Protein AF-A0A352ITZ5-F1 (afdb_monomer)

Sequence (74 aa):
SYGTMPVMIKTPCCPTAVCPPPSEAKGNWEVEQDGTSVKALFKSAGGDVLGFAVTGSYAMEKQALSKEVPPIHG

Organism: NCBI:txid1033846

Foldseek 3Di:
DDFQDWDWDPPVVKTKIWGDAAPPADFDWDWDDDPQWIWIFTAHPVRQGQIIITMDPCNVCNVVSSVRHDGRDD

Structure (mmCIF, N/CA/C/O backbone):
data_AF-A0A352ITZ5-F1
#
_entry.id   AF-A0A352ITZ5-F1
#
loop_
_atom_site.group_PDB
_atom_site.id
_atom_site.type_symbol
_atom_site.label_atom_id
_atom_site.label_alt_id
_atom_site.label_comp_id
_atom_site.label_asym_id
_atom_site.label_entity_id
_atom_site.label_seq_id
_atom_site.pdbx_PDB_ins_code
_atom_site.Cartn_x
_atom_site.Cartn_y
_atom_site.Cartn_z
_atom_site.occupancy
_atom_site.B_iso_or_equiv
_atom_site.auth_seq_id
_atom_site.auth_comp_id
_atom_site.auth_asym_id
_atom_site.auth_atom_id
_atom_site.pdbx_PDB_model_num
ATOM 1 N N . SER A 1 1 ? 18.590 10.685 -7.823 1.00 45.69 1 SER A N 1
ATOM 2 C CA . SER A 1 1 ? 17.643 9.597 -7.536 1.00 45.69 1 SER A CA 1
ATOM 3 C C . SER A 1 1 ? 16.615 10.128 -6.550 1.00 45.69 1 SER A C 1
ATOM 5 O O . SER A 1 1 ? 16.994 10.546 -5.460 1.00 45.69 1 SER A O 1
ATOM 7 N N . TYR A 1 2 ? 15.364 10.281 -6.988 1.00 43.28 2 TYR A N 1
ATOM 8 C CA . TYR A 1 2 ? 14.270 10.790 -6.156 1.00 43.28 2 TYR A CA 1
ATOM 9 C C . TYR A 1 2 ? 13.614 9.593 -5.460 1.00 43.28 2 TYR A C 1
ATOM 11 O O . TYR A 1 2 ? 13.187 8.653 -6.125 1.00 43.28 2 TYR A O 1
ATOM 19 N N . GLY A 1 3 ? 13.583 9.606 -4.127 1.00 63.28 3 GLY A N 1
ATOM 20 C CA . GLY A 1 3 ? 12.963 8.541 -3.337 1.00 63.28 3 GLY A CA 1
ATOM 21 C C . GLY A 1 3 ? 11.441 8.488 -3.496 1.00 63.28 3 GLY A C 1
ATOM 22 O O . GLY A 1 3 ? 10.824 9.378 -4.081 1.00 63.28 3 GLY A O 1
ATOM 23 N N . THR A 1 4 ? 10.830 7.441 -2.947 1.00 45.16 4 THR A N 1
ATOM 24 C CA . THR A 1 4 ? 9.377 7.232 -2.929 1.00 45.16 4 THR A CA 1
ATOM 25 C C . THR A 1 4 ? 8.662 8.446 -2.323 1.00 45.16 4 THR A C 1
ATOM 27 O O . THR A 1 4 ? 8.945 8.842 -1.192 1.00 45.16 4 THR A O 1
ATOM 30 N N . MET A 1 5 ? 7.733 9.047 -3.074 1.00 65.50 5 MET A N 1
ATOM 31 C CA . MET A 1 5 ? 6.968 10.231 -2.658 1.00 65.50 5 MET A CA 1
ATOM 32 C C . MET A 1 5 ? 5.478 9.887 -2.515 1.00 65.50 5 MET A C 1
ATOM 34 O O . MET A 1 5 ? 4.704 10.102 -3.447 1.00 65.50 5 MET A O 1
ATOM 38 N N . PRO A 1 6 ? 5.053 9.329 -1.367 1.00 50.38 6 PRO A N 1
ATOM 39 C CA . PRO A 1 6 ? 3.652 8.996 -1.136 1.00 50.38 6 PRO A CA 1
ATOM 40 C C . PRO A 1 6 ? 2.795 10.260 -0.968 1.00 50.38 6 PRO A C 1
ATOM 42 O O . PRO A 1 6 ? 3.143 11.173 -0.213 1.00 50.38 6 PRO A O 1
ATOM 45 N N . VAL A 1 7 ? 1.639 10.289 -1.638 1.00 68.56 7 VAL A N 1
ATOM 46 C CA . VAL A 1 7 ? 0.650 11.369 -1.510 1.00 68.56 7 VAL A CA 1
ATOM 47 C C . VAL A 1 7 ? -0.210 11.106 -0.277 1.00 68.56 7 VAL A C 1
ATOM 49 O O . VAL A 1 7 ? -0.819 10.046 -0.135 1.00 68.56 7 VAL A O 1
ATOM 52 N N . MET A 1 8 ? -0.259 12.082 0.629 1.00 50.75 8 MET A N 1
ATOM 53 C CA . MET A 1 8 ? -1.074 12.026 1.841 1.00 50.75 8 MET A CA 1
ATOM 54 C C . MET A 1 8 ? -2.295 12.932 1.688 1.00 50.75 8 MET A C 1
ATOM 56 O O . MET A 1 8 ? -2.153 14.149 1.571 1.00 50.75 8 MET A O 1
ATOM 60 N N . ILE A 1 9 ? -3.493 12.350 1.753 1.00 60.78 9 ILE A N 1
ATOM 61 C CA . ILE A 1 9 ? -4.751 13.104 1.783 1.00 60.78 9 ILE A CA 1
ATOM 62 C C . ILE A 1 9 ? -5.122 13.316 3.253 1.00 60.78 9 ILE A C 1
ATOM 64 O O . ILE A 1 9 ? -5.398 12.364 3.984 1.00 60.78 9 ILE A O 1
ATOM 68 N N . LYS A 1 10 ? -5.082 14.570 3.720 1.00 45.12 10 LYS A N 1
ATOM 69 C CA . LYS A 1 10 ? -5.408 14.934 5.108 1.00 45.12 10 LYS A CA 1
ATOM 70 C C . LYS A 1 10 ? -6.921 15.067 5.287 1.00 45.12 10 LYS A C 1
A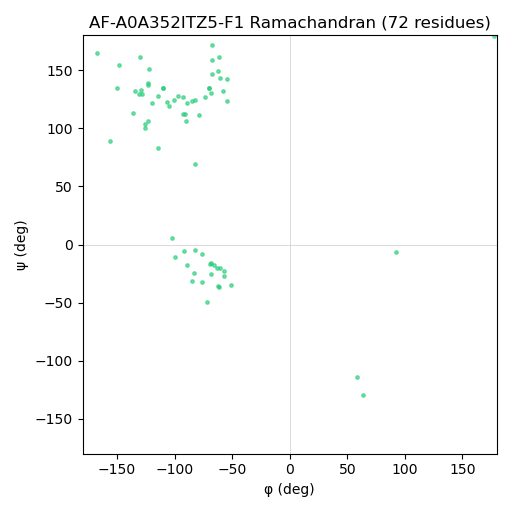TOM 72 O O . LYS A 1 10 ? -7.439 16.161 5.479 1.00 45.12 10 LYS A O 1
ATOM 77 N N . THR A 1 11 ? -7.631 13.952 5.213 1.00 49.38 11 THR A N 1
ATOM 78 C CA . THR A 1 11 ? -9.031 13.848 5.637 1.00 49.38 11 THR A CA 1
ATOM 79 C C . THR A 1 11 ? -9.065 13.437 7.115 1.00 49.38 11 THR A C 1
ATOM 81 O O . THR A 1 11 ? -8.771 12.278 7.407 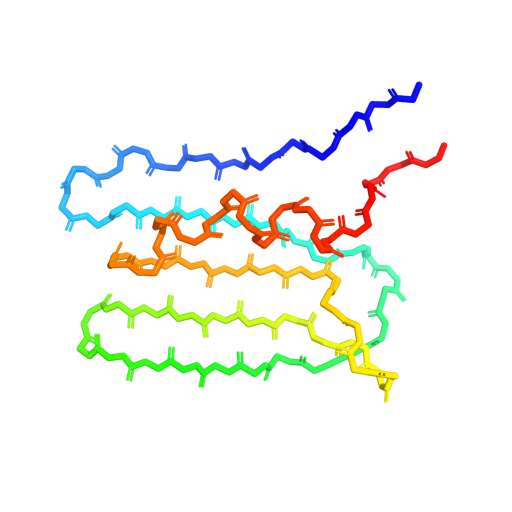1.00 49.38 11 THR A O 1
ATOM 84 N N . PRO A 1 12 ? -9.401 14.336 8.070 1.00 55.09 12 PRO A N 1
ATOM 85 C CA . PRO A 1 12 ? -9.321 14.047 9.511 1.00 55.09 12 PRO A CA 1
ATOM 86 C C . PRO A 1 12 ? -10.213 12.884 9.974 1.00 55.09 12 PRO A C 1
ATOM 88 O O . PRO A 1 12 ? -9.933 12.287 11.007 1.00 55.09 12 PRO A O 1
ATOM 91 N N . CYS A 1 13 ? -11.240 12.518 9.200 1.00 57.66 13 CYS A N 1
ATOM 92 C CA . CYS A 1 13 ? -12.125 11.391 9.507 1.00 57.66 13 CYS A CA 1
ATOM 93 C C . CYS A 1 13 ? -11.653 10.041 8.929 1.00 57.66 13 CYS A C 1
ATOM 95 O O . CYS A 1 13 ? -12.142 9.005 9.362 1.00 57.66 13 CYS A O 1
ATOM 97 N N . CYS A 1 14 ? -10.744 10.030 7.944 1.00 55.56 14 CYS A N 1
ATOM 98 C CA . CYS A 1 14 ? -10.243 8.801 7.320 1.00 55.56 14 CYS A CA 1
ATOM 99 C C . CYS A 1 14 ? -8.854 9.051 6.705 1.00 55.56 14 CYS A C 1
ATOM 101 O O . CYS A 1 14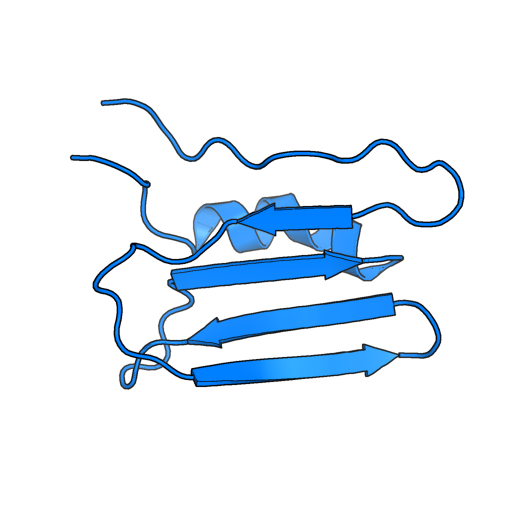 ? -8.750 9.473 5.544 1.00 55.56 14 CYS A O 1
ATOM 103 N N . PRO A 1 15 ? -7.774 8.853 7.482 1.00 72.06 15 PRO A N 1
ATOM 104 C CA . PRO A 1 15 ? -6.411 8.978 6.981 1.00 72.06 15 PRO A CA 1
ATOM 105 C C . PRO A 1 15 ? -6.202 8.006 5.820 1.00 72.06 15 PRO A C 1
ATOM 107 O O . PRO A 1 15 ? -6.576 6.844 5.930 1.00 72.06 15 PRO A O 1
ATOM 110 N N . THR A 1 16 ? -5.631 8.474 4.710 1.00 79.56 16 THR A N 1
ATOM 111 C CA . THR A 1 16 ? -5.400 7.652 3.514 1.00 79.56 16 THR A CA 1
ATOM 112 C C . THR A 1 16 ? -3.986 7.875 2.988 1.00 79.56 16 THR A C 1
ATOM 114 O O . THR A 1 16 ? -3.543 9.019 2.850 1.00 79.56 16 THR A O 1
ATOM 117 N N . ALA A 1 17 ? -3.275 6.786 2.700 1.00 83.06 17 ALA A N 1
ATOM 118 C CA . ALA A 1 17 ? -1.952 6.803 2.090 1.00 83.06 17 ALA A CA 1
ATOM 119 C C . ALA A 1 17 ? -1.929 5.872 0.878 1.00 83.06 17 ALA A C 1
ATOM 121 O O . ALA A 1 17 ? -2.322 4.711 0.972 1.00 83.06 17 ALA A O 1
ATOM 122 N N . VAL A 1 18 ? -1.454 6.390 -0.253 1.00 84.56 18 VAL A N 1
ATO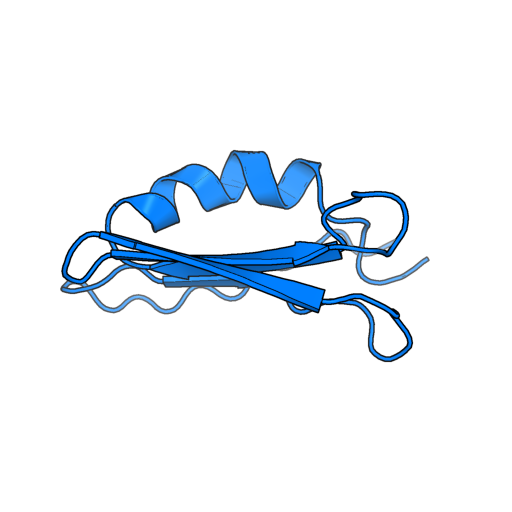M 123 C CA . VAL A 1 18 ? -1.384 5.644 -1.512 1.00 84.56 18 VAL A CA 1
ATOM 124 C C . VAL A 1 18 ? 0.019 5.761 -2.094 1.00 84.56 18 VAL A C 1
ATOM 126 O O . VAL A 1 18 ? 0.581 6.856 -2.175 1.00 84.56 18 VAL A O 1
ATOM 129 N N . CYS A 1 19 ? 0.563 4.625 -2.514 1.00 84.12 19 CYS A N 1
ATOM 130 C CA . CYS A 1 19 ? 1.751 4.510 -3.339 1.00 84.12 19 CYS A CA 1
ATOM 131 C C . CYS A 1 19 ? 1.383 3.668 -4.569 1.00 84.12 19 CYS A C 1
ATOM 133 O O . CYS A 1 19 ? 1.217 2.453 -4.439 1.00 84.12 19 CYS A O 1
ATOM 135 N N . PRO A 1 20 ? 1.182 4.282 -5.745 1.00 83.12 20 PRO A N 1
ATOM 136 C CA . PRO A 1 20 ? 0.815 3.538 -6.941 1.00 83.12 20 PRO A CA 1
ATOM 137 C C . PRO A 1 20 ? 1.973 2.632 -7.395 1.00 83.12 20 PRO A C 1
ATOM 139 O O . PRO A 1 20 ? 3.134 3.018 -7.232 1.00 83.12 20 PRO A O 1
ATOM 142 N N . PRO A 1 21 ? 1.680 1.454 -7.974 1.00 82.94 21 PRO A N 1
ATOM 143 C CA . PRO A 1 21 ? 2.709 0.626 -8.585 1.00 82.94 21 PRO A CA 1
ATOM 144 C C . PRO A 1 21 ? 3.303 1.287 -9.841 1.00 82.94 21 PRO A C 1
ATOM 146 O O . PRO A 1 21 ? 2.650 2.147 -10.444 1.00 82.94 21 PRO A O 1
ATOM 149 N N . PRO A 1 22 ? 4.520 0.894 -10.268 1.00 80.94 22 PRO A N 1
ATOM 150 C CA . PRO A 1 22 ? 5.103 1.357 -11.527 1.00 80.94 22 PRO A CA 1
ATOM 151 C C . PRO A 1 22 ? 4.164 1.092 -12.712 1.00 80.94 22 PRO A C 1
ATOM 153 O O . PRO A 1 22 ? 3.526 0.044 -12.766 1.00 80.94 22 PRO A O 1
ATOM 156 N N . 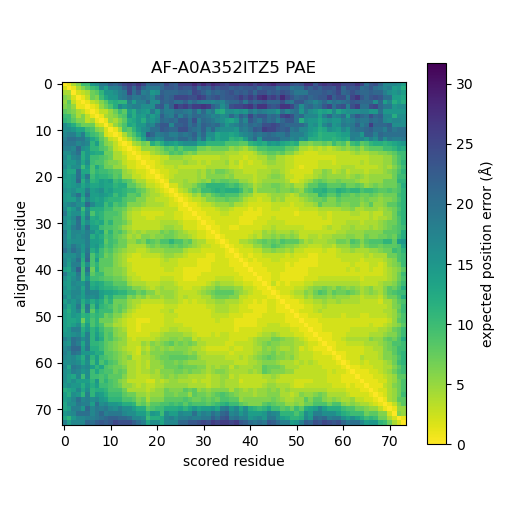SER A 1 23 ? 4.104 2.005 -13.686 1.00 73.56 23 SER A N 1
ATOM 157 C CA . SER A 1 23 ? 3.126 1.949 -14.789 1.00 73.56 23 SER A CA 1
ATOM 158 C C . SER A 1 23 ? 3.159 0.657 -15.618 1.00 73.56 23 SER A C 1
ATOM 160 O O . SER A 1 23 ? 2.139 0.272 -16.180 1.00 73.56 23 SER A O 1
ATOM 162 N N . GLU A 1 24 ? 4.308 -0.019 -15.691 1.00 79.50 24 GLU A N 1
ATOM 163 C CA . GLU A 1 24 ? 4.484 -1.283 -16.427 1.00 79.50 24 GLU A CA 1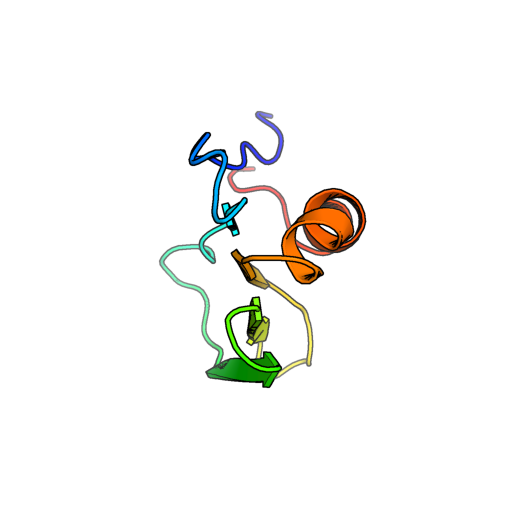
ATOM 164 C C . GLU A 1 24 ? 4.501 -2.526 -15.516 1.00 79.50 24 GLU A C 1
ATOM 166 O O . GLU A 1 24 ? 4.759 -3.642 -15.973 1.00 79.50 24 GLU A O 1
ATOM 171 N N . ALA A 1 25 ? 4.239 -2.358 -14.217 1.00 80.06 25 ALA A N 1
ATOM 172 C CA . ALA A 1 25 ? 4.266 -3.453 -13.260 1.00 80.06 25 ALA A CA 1
ATOM 173 C C . ALA A 1 25 ? 3.115 -4.441 -13.502 1.00 80.06 25 ALA A C 1
ATOM 175 O O . ALA A 1 25 ? 1.945 -4.066 -13.580 1.00 80.06 25 ALA A O 1
ATOM 176 N N . LYS A 1 26 ? 3.449 -5.735 -13.572 1.00 85.31 26 LYS A N 1
ATOM 177 C CA . LYS A 1 26 ? 2.474 -6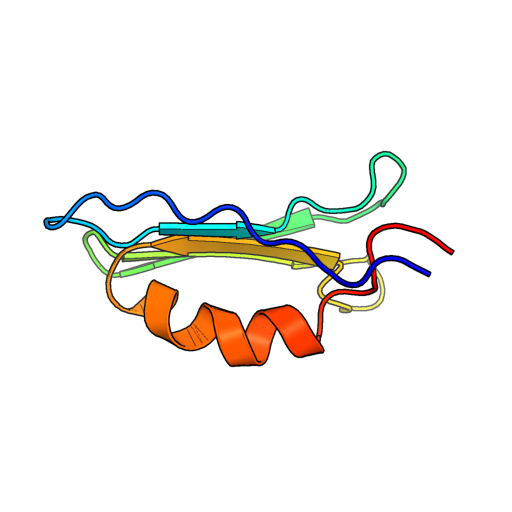.830 -13.644 1.00 85.31 26 LYS A CA 1
ATOM 178 C C . LYS A 1 26 ? 2.254 -7.415 -12.260 1.00 85.31 26 LYS A C 1
ATOM 180 O O . LYS A 1 26 ? 3.208 -7.811 -11.594 1.00 85.31 26 LYS A O 1
ATOM 185 N N . GLY A 1 27 ? 0.998 -7.502 -11.858 1.00 88.12 27 GLY A N 1
ATOM 186 C CA . GLY A 1 27 ? 0.625 -7.953 -10.531 1.00 88.12 27 GLY A CA 1
ATOM 187 C C . GLY A 1 27 ? -0.878 -7.904 -10.322 1.00 88.12 27 GLY A C 1
ATOM 188 O O . GLY A 1 27 ? -1.620 -7.485 -11.211 1.00 88.12 27 GLY A O 1
ATOM 189 N N . ASN A 1 28 ? -1.303 -8.321 -9.136 1.00 91.12 28 ASN A N 1
ATOM 190 C CA . ASN A 1 28 ? -2.697 -8.310 -8.719 1.00 91.12 28 ASN A CA 1
ATOM 191 C C . ASN A 1 28 ? -2.867 -7.481 -7.447 1.00 91.12 28 ASN A C 1
ATOM 193 O O . ASN A 1 28 ? -1.962 -7.384 -6.618 1.00 91.12 28 ASN A O 1
ATOM 197 N N . TRP A 1 29 ? -4.055 -6.899 -7.296 1.00 91.88 29 TRP A N 1
ATOM 198 C CA . TRP A 1 29 ? -4.459 -6.243 -6.060 1.00 91.88 29 TRP A CA 1
ATOM 199 C C . TRP A 1 29 ? -5.031 -7.268 -5.087 1.00 91.88 29 TRP A C 1
ATOM 201 O O . TRP A 1 29 ? -6.008 -7.948 -5.395 1.00 91.88 29 TRP A O 1
ATOM 211 N N . GLU A 1 30 ? -4.444 -7.332 -3.900 1.00 92.94 30 GLU A N 1
ATOM 212 C CA . GLU A 1 30 ? -5.015 -8.007 -2.743 1.00 92.94 30 GLU A CA 1
ATOM 213 C C . GLU A 1 30 ? -5.628 -6.955 -1.829 1.00 92.94 30 GLU A C 1
ATOM 215 O O . GLU A 1 30 ? -4.953 -6.002 -1.440 1.00 92.94 30 GLU A O 1
ATOM 220 N N . VAL A 1 31 ? -6.914 -7.106 -1.519 1.00 92.50 31 VAL A N 1
ATOM 221 C CA . VAL A 1 31 ? -7.667 -6.131 -0.729 1.00 92.50 31 VAL A CA 1
ATOM 222 C C . VAL A 1 31 ? -8.183 -6.799 0.535 1.00 92.50 31 VAL A C 1
ATOM 224 O O . VAL A 1 31 ? -8.932 -7.771 0.476 1.00 92.50 31 VAL A O 1
ATOM 227 N N . GLU A 1 32 ? -7.797 -6.240 1.671 1.00 92.00 32 GLU A N 1
ATOM 228 C CA . GLU A 1 32 ? -8.316 -6.554 2.993 1.00 92.00 32 GLU A CA 1
ATOM 229 C C . GLU A 1 32 ? -9.134 -5.357 3.484 1.00 92.00 32 GLU A C 1
ATOM 231 O O . GLU A 1 32 ? -8.718 -4.203 3.350 1.00 92.00 32 GLU A O 1
ATOM 236 N N . GLN A 1 33 ? -10.318 -5.619 4.029 1.00 89.25 33 GLN A N 1
ATOM 237 C CA . GLN A 1 33 ? -11.195 -4.582 4.554 1.00 89.25 33 GLN A CA 1
ATOM 238 C C . GLN A 1 33 ? -11.668 -4.961 5.953 1.00 89.25 33 GLN A C 1
ATOM 240 O O . GLN A 1 33 ? -12.229 -6.036 6.155 1.00 89.25 33 GLN A O 1
ATOM 245 N N . ASP A 1 34 ? -11.507 -4.022 6.879 1.00 87.81 34 ASP A N 1
ATOM 246 C CA . ASP A 1 34 ? -12.050 -4.078 8.229 1.00 87.81 34 ASP A CA 1
ATOM 247 C C . ASP A 1 34 ? -12.866 -2.805 8.493 1.00 87.81 34 ASP A C 1
ATOM 249 O O . ASP A 1 34 ? -12.336 -1.709 8.706 1.00 87.81 34 ASP A O 1
ATOM 253 N N . GLY A 1 35 ? -14.191 -2.931 8.384 1.00 87.12 35 GLY A N 1
ATOM 254 C CA . GLY A 1 35 ? -15.121 -1.809 8.496 1.00 87.12 35 GLY A CA 1
ATOM 255 C C . GLY A 1 35 ? -14.841 -0.714 7.459 1.00 87.12 35 GLY A C 1
ATOM 256 O O . GLY A 1 35 ? -15.020 -0.917 6.256 1.00 87.12 35 GLY A O 1
ATOM 257 N N . THR A 1 36 ? -14.430 0.466 7.934 1.00 82.06 36 THR A N 1
ATOM 258 C CA . THR A 1 36 ? -14.057 1.626 7.098 1.00 82.06 36 THR A CA 1
ATOM 259 C C . THR A 1 36 ? -12.565 1.683 6.761 1.00 82.06 36 THR A C 1
ATOM 261 O O . THR A 1 36 ? -12.137 2.569 6.018 1.00 82.06 36 THR A O 1
ATOM 264 N N . SER A 1 37 ? -11.769 0.777 7.326 1.00 86.12 37 SER A N 1
ATOM 265 C CA . SER A 1 37 ? -10.339 0.663 7.072 1.00 86.12 37 SER A CA 1
ATOM 266 C C . SER A 1 37 ? -10.111 -0.339 5.947 1.00 86.12 37 SER A C 1
ATOM 268 O O . SER A 1 37 ? -10.591 -1.468 5.993 1.00 86.12 37 SER A O 1
ATOM 270 N N . VAL A 1 38 ? -9.369 0.071 4.925 1.00 89.69 38 VAL A N 1
ATOM 271 C CA . VAL A 1 38 ? -9.040 -0.755 3.762 1.00 89.69 38 VAL A CA 1
ATOM 272 C C . VAL A 1 38 ? -7.528 -0.827 3.623 1.00 89.69 38 VAL A C 1
ATOM 274 O O . VAL A 1 38 ? -6.839 0.183 3.757 1.00 89.69 38 VAL A O 1
ATOM 277 N N . LYS A 1 39 ? -7.013 -2.016 3.328 1.00 92.31 39 LYS A N 1
ATOM 278 C CA . LYS A 1 39 ? -5.629 -2.271 2.947 1.00 92.31 39 LYS A CA 1
ATOM 279 C C . LYS A 1 39 ? -5.622 -2.959 1.594 1.00 92.31 39 LYS A C 1
ATOM 281 O O . LYS A 1 39 ? -5.951 -4.131 1.484 1.00 92.31 39 LYS A O 1
ATOM 286 N N . ALA A 1 40 ? -5.237 -2.224 0.562 1.00 92.38 40 ALA A N 1
ATOM 287 C CA . ALA A 1 40 ? -5.017 -2.762 -0.768 1.00 92.38 40 ALA A CA 1
ATOM 288 C C . ALA A 1 40 ? -3.512 -2.812 -1.047 1.00 92.38 40 ALA A C 1
ATOM 290 O O . ALA A 1 40 ? -2.842 -1.781 -0.991 1.00 92.38 40 ALA A O 1
ATOM 291 N N . LEU A 1 41 ? -2.980 -3.992 -1.352 1.00 92.75 41 LEU A N 1
ATOM 292 C CA . LEU A 1 41 ? -1.585 -4.205 -1.726 1.00 92.75 41 LEU A CA 1
ATOM 293 C C . LEU A 1 41 ? -1.523 -4.681 -3.171 1.00 92.75 41 LEU A C 1
ATOM 295 O O . LEU A 1 41 ? -2.190 -5.643 -3.542 1.00 92.75 41 LEU A O 1
ATOM 299 N N . PHE A 1 42 ? -0.712 -4.021 -3.986 1.00 91.75 42 PHE A N 1
ATOM 300 C CA . PHE A 1 42 ? -0.426 -4.483 -5.334 1.00 91.75 42 PHE A CA 1
ATOM 301 C C . PHE A 1 42 ? 0.806 -5.377 -5.294 1.00 91.75 42 PHE A C 1
ATOM 303 O O . PHE A 1 42 ? 1.907 -4.895 -5.017 1.00 91.75 42 PHE A O 1
ATOM 310 N N . LYS A 1 43 ? 0.621 -6.670 -5.563 1.00 90.81 43 LYS A N 1
ATOM 311 C CA . LYS A 1 43 ? 1.687 -7.669 -5.510 1.00 90.81 43 LYS A CA 1
ATOM 312 C C . LYS A 1 43 ? 2.067 -8.172 -6.892 1.00 90.81 43 LYS A C 1
ATOM 314 O O . LYS A 1 43 ? 1.202 -8.510 -7.699 1.00 90.81 43 LYS A O 1
ATOM 319 N N . SER A 1 44 ? 3.369 -8.259 -7.140 1.00 89.00 44 SER A N 1
ATOM 320 C CA . SER A 1 44 ? 3.947 -8.971 -8.280 1.00 89.00 44 SER A CA 1
ATOM 321 C C . SER A 1 44 ? 3.600 -10.462 -8.229 1.00 89.00 44 SER A C 1
ATOM 323 O O . SER A 1 44 ? 3.316 -11.008 -7.164 1.00 89.00 44 SER A O 1
ATOM 325 N N . ALA A 1 45 ? 3.726 -11.162 -9.359 1.00 86.00 45 ALA A N 1
ATOM 326 C CA . ALA A 1 45 ? 3.641 -12.625 -9.400 1.00 86.00 45 ALA A CA 1
ATOM 327 C C . ALA A 1 45 ? 4.671 -13.321 -8.481 1.00 86.00 45 ALA A C 1
ATOM 329 O O . ALA A 1 45 ? 4.456 -14.460 -8.078 1.00 86.00 45 ALA A O 1
ATOM 330 N N . GLY A 1 46 ? 5.770 -12.636 -8.141 1.00 82.94 46 GLY A N 1
ATOM 331 C CA . GLY A 1 46 ? 6.780 -13.105 -7.184 1.00 82.94 46 GLY A CA 1
ATOM 332 C C . GLY A 1 46 ? 6.436 -12.871 -5.707 1.00 82.94 46 GLY A C 1
ATOM 333 O O . GLY A 1 46 ? 7.186 -13.312 -4.845 1.00 82.94 46 GLY A O 1
ATOM 334 N N . GLY A 1 47 ? 5.321 -12.196 -5.403 1.00 84.06 47 GLY A N 1
ATOM 335 C CA . GLY A 1 47 ? 4.903 -11.859 -4.037 1.00 84.06 47 GLY A CA 1
ATOM 336 C C . GLY A 1 47 ? 5.370 -10.489 -3.533 1.00 84.06 47 GLY A C 1
ATOM 337 O O . GLY A 1 47 ? 4.924 -10.062 -2.470 1.00 84.06 47 GLY A O 1
ATOM 338 N N . ASP A 1 48 ? 6.203 -9.777 -4.296 1.00 85.62 48 ASP A N 1
ATOM 339 C CA . ASP A 1 48 ? 6.709 -8.450 -3.924 1.00 85.62 48 ASP A CA 1
ATOM 340 C C . ASP A 1 48 ? 5.613 -7.384 -3.966 1.00 85.62 48 ASP A C 1
ATOM 342 O O . ASP A 1 48 ? 4.869 -7.289 -4.946 1.00 85.62 48 ASP A O 1
ATOM 346 N N . VAL A 1 49 ? 5.549 -6.533 -2.941 1.00 88.62 49 VAL A N 1
ATOM 347 C CA . VAL A 1 49 ? 4.633 -5.388 -2.902 1.00 88.62 49 VAL A CA 1
ATOM 348 C C . VAL A 1 49 ? 5.210 -4.260 -3.753 1.00 88.62 49 VAL A C 1
ATOM 350 O O . VAL A 1 49 ? 6.214 -3.649 -3.403 1.00 88.62 49 VAL A O 1
ATOM 353 N N . LEU A 1 50 ? 4.559 -3.957 -4.875 1.00 87.56 50 LEU A N 1
ATOM 354 C CA . LEU A 1 50 ? 4.981 -2.877 -5.773 1.00 87.56 50 LEU A CA 1
ATOM 355 C C . LEU A 1 50 ? 4.168 -1.595 -5.578 1.00 87.56 50 LEU A C 1
ATOM 357 O O . LEU A 1 50 ? 4.542 -0.556 -6.105 1.00 87.56 50 LEU A O 1
ATOM 361 N N . GLY A 1 51 ? 3.071 -1.648 -4.824 1.00 89.44 51 GLY A N 1
ATOM 362 C CA . GLY A 1 51 ? 2.249 -0.489 -4.494 1.00 89.44 51 GLY A CA 1
ATOM 363 C C . 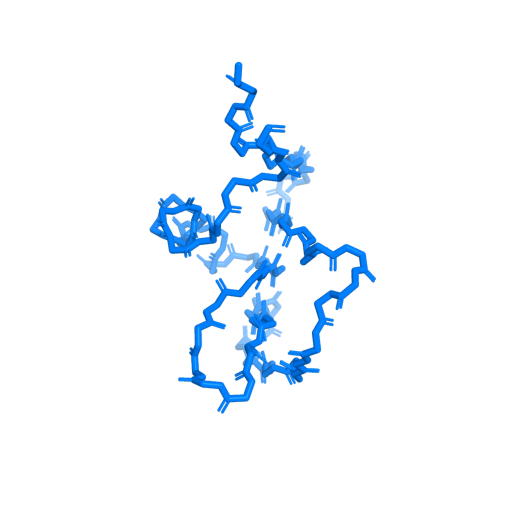GLY A 1 51 ? 1.255 -0.799 -3.380 1.00 89.44 51 GLY A C 1
ATOM 364 O O . GLY A 1 51 ? 1.005 -1.960 -3.060 1.00 89.44 51 GLY A O 1
ATOM 365 N N . PHE A 1 52 ? 0.675 0.236 -2.781 1.00 91.06 52 PHE A N 1
ATOM 366 C CA . PHE A 1 52 ? -0.348 0.092 -1.750 1.00 91.06 52 PHE A CA 1
ATOM 367 C C . PHE A 1 52 ? -1.353 1.245 -1.770 1.00 91.06 52 PHE A C 1
ATOM 369 O O . PHE A 1 52 ? -1.032 2.366 -2.160 1.00 91.06 52 PHE A O 1
ATOM 376 N N . ALA A 1 53 ? -2.559 0.989 -1.279 1.00 91.00 53 ALA A N 1
ATOM 377 C CA . ALA A 1 53 ? -3.537 1.997 -0.900 1.00 91.00 53 ALA A CA 1
ATOM 378 C C . ALA A 1 53 ? -4.147 1.590 0.444 1.00 91.00 53 ALA A C 1
ATOM 380 O O . ALA A 1 53 ? -4.813 0.563 0.546 1.00 91.00 53 ALA A O 1
ATOM 381 N N . VAL A 1 54 ? -3.882 2.375 1.486 1.00 89.56 54 VAL A N 1
ATOM 382 C CA . VAL A 1 54 ? -4.321 2.086 2.855 1.00 89.56 54 VAL A CA 1
ATOM 383 C C . VAL A 1 54 ? -5.146 3.233 3.420 1.00 89.56 54 VAL A C 1
ATOM 385 O O . VAL A 1 54 ? -4.801 4.402 3.231 1.00 89.56 54 VAL A O 1
ATOM 388 N N . THR A 1 55 ? -6.220 2.903 4.130 1.00 87.38 55 THR A N 1
ATOM 389 C CA . THR A 1 55 ? -7.140 3.859 4.754 1.00 87.38 55 THR A CA 1
ATOM 390 C C . THR A 1 55 ? -7.401 3.516 6.222 1.00 87.38 55 THR A C 1
ATOM 392 O O . THR A 1 55 ? -7.167 2.391 6.670 1.00 87.38 55 THR A O 1
ATOM 395 N N . GLY A 1 56 ? -7.899 4.487 6.990 1.00 86.88 56 GLY A N 1
ATOM 396 C CA . GLY A 1 56 ? -8.328 4.265 8.372 1.00 86.88 56 GLY A CA 1
ATOM 397 C C . GLY A 1 56 ? -7.170 3.851 9.284 1.00 86.88 56 GLY A C 1
ATOM 398 O O . GLY A 1 56 ? -6.123 4.500 9.296 1.00 86.88 56 GLY A O 1
ATOM 399 N N . SER A 1 57 ? -7.348 2.768 10.046 1.00 84.88 57 SER A N 1
ATOM 400 C CA . SER A 1 57 ? -6.309 2.213 10.931 1.00 84.88 57 SER A CA 1
ATOM 401 C C . SER A 1 57 ? -5.072 1.740 10.158 1.00 84.88 57 SER A C 1
ATOM 403 O O . SER A 1 57 ? -3.945 1.959 10.605 1.00 84.88 57 SER A O 1
ATOM 405 N N . TYR A 1 58 ? -5.259 1.191 8.954 1.00 85.56 58 TYR A N 1
ATOM 406 C CA . TYR A 1 58 ? -4.168 0.702 8.108 1.00 85.56 58 TYR A CA 1
ATOM 407 C C . TYR A 1 58 ? -3.273 1.822 7.563 1.00 85.56 58 TYR A C 1
ATOM 409 O O . TYR A 1 58 ? -2.139 1.570 7.158 1.00 85.56 58 TYR A O 1
ATOM 417 N N . AL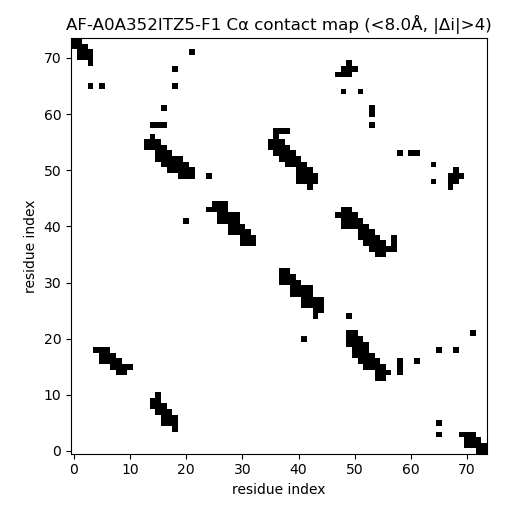A A 1 59 ? -3.714 3.084 7.606 1.00 81.75 59 ALA A N 1
ATOM 418 C CA . ALA A 1 59 ? -2.880 4.218 7.209 1.00 81.75 59 ALA A CA 1
ATOM 419 C C . ALA A 1 59 ? -1.632 4.401 8.094 1.00 81.75 59 ALA A C 1
ATOM 421 O O . ALA A 1 59 ? -0.657 5.020 7.656 1.00 81.75 59 ALA A O 1
ATOM 422 N N . MET A 1 60 ? -1.620 3.840 9.310 1.00 82.19 60 MET A N 1
ATOM 423 C CA . MET A 1 60 ? -0.426 3.818 10.164 1.00 82.19 60 MET A CA 1
ATOM 424 C C . MET A 1 60 ? 0.681 2.913 9.601 1.00 82.19 60 MET A C 1
ATOM 426 O O . MET A 1 60 ? 1.862 3.185 9.811 1.00 82.19 60 MET A O 1
ATOM 430 N N . GLU A 1 61 ? 0.330 1.902 8.801 1.00 82.94 61 GLU A N 1
ATOM 431 C CA . GLU A 1 61 ? 1.286 0.969 8.188 1.00 82.94 61 GLU A CA 1
ATOM 432 C C . GLU A 1 61 ? 2.043 1.575 7.002 1.00 82.94 61 GLU A C 1
ATOM 434 O O . GLU A 1 61 ? 3.022 0.996 6.529 1.00 82.94 61 GLU A O 1
ATOM 439 N N . LYS A 1 62 ? 1.661 2.781 6.552 1.00 80.31 62 LYS A N 1
ATOM 440 C CA . LYS A 1 62 ? 2.266 3.443 5.387 1.00 80.31 62 LYS A CA 1
ATOM 441 C C . LYS A 1 62 ? 3.793 3.494 5.450 1.00 80.31 62 LYS A C 1
ATOM 443 O O . LYS A 1 62 ? 4.440 3.420 4.414 1.00 80.31 62 LYS A O 1
ATOM 448 N N . GLN A 1 63 ? 4.383 3.648 6.640 1.00 78.75 63 GLN A N 1
ATOM 449 C CA . GLN A 1 63 ? 5.836 3.767 6.795 1.00 78.75 63 GLN A CA 1
ATOM 450 C C . GLN A 1 63 ? 6.556 2.423 6.650 1.00 78.75 63 GLN A C 1
ATOM 452 O O . GLN A 1 63 ? 7.681 2.406 6.159 1.00 78.75 63 GLN A O 1
ATOM 457 N N . ALA A 1 64 ? 5.923 1.320 7.056 1.00 83.56 64 ALA A N 1
ATOM 458 C CA . ALA A 1 64 ? 6.438 -0.023 6.814 1.00 83.56 64 ALA A CA 1
ATOM 459 C C . ALA A 1 64 ? 6.300 -0.371 5.325 1.00 83.56 64 ALA A C 1
ATOM 461 O O . ALA A 1 64 ? 7.297 -0.662 4.675 1.00 83.56 64 ALA A O 1
ATOM 462 N N . LEU A 1 65 ? 5.108 -0.167 4.754 1.00 83.88 65 LEU A N 1
ATOM 463 C CA . LEU A 1 65 ? 4.823 -0.443 3.342 1.00 83.88 65 LEU A CA 1
ATOM 464 C C . LEU A 1 65 ? 5.684 0.393 2.382 1.00 83.88 65 LEU A C 1
ATOM 466 O O . LEU A 1 65 ? 6.151 -0.109 1.367 1.00 83.88 65 LEU A O 1
ATOM 470 N N . SER A 1 66 ? 5.981 1.653 2.719 1.00 81.06 66 SER A N 1
ATOM 471 C CA . SER A 1 66 ? 6.866 2.498 1.895 1.00 81.06 66 SER A CA 1
ATOM 472 C C . SER A 1 66 ? 8.316 2.004 1.839 1.00 81.06 66 SER A C 1
ATOM 474 O O . SER A 1 66 ? 9.053 2.454 0.969 1.00 81.06 66 SER A O 1
ATOM 476 N N . LYS A 1 67 ? 8.748 1.132 2.764 1.00 79.56 67 LYS A N 1
ATOM 477 C CA . LYS A 1 67 ? 10.073 0.492 2.708 1.00 79.56 67 LYS A CA 1
ATOM 478 C C . LYS A 1 67 ? 10.089 -0.741 1.807 1.00 79.56 67 LYS A C 1
ATOM 480 O O . LYS A 1 67 ? 11.157 -1.110 1.336 1.00 79.56 67 LYS A O 1
ATOM 485 N N . GLU A 1 68 ? 8.937 -1.377 1.615 1.00 79.69 68 GLU A N 1
ATOM 486 C CA . GLU A 1 68 ? 8.793 -2.570 0.777 1.00 79.69 68 GLU A CA 1
ATOM 487 C C . GLU A 1 68 ? 8.589 -2.207 -0.694 1.00 79.69 68 GLU A C 1
ATOM 489 O O . GLU A 1 68 ? 9.047 -2.928 -1.575 1.00 79.69 68 GLU A O 1
ATOM 494 N N . VAL A 1 69 ? 7.952 -1.062 -0.963 1.00 77.12 69 VAL A N 1
ATOM 495 C CA . VAL A 1 69 ? 7.726 -0.599 -2.332 1.00 77.12 69 VAL A CA 1
ATOM 496 C C . VAL A 1 69 ? 9.028 -0.081 -2.959 1.00 77.12 69 VAL A C 1
ATOM 498 O O . VAL A 1 69 ? 9.666 0.813 -2.388 1.00 77.12 69 VAL A O 1
ATOM 501 N N . PRO A 1 70 ? 9.418 -0.581 -4.149 1.00 71.31 70 PRO A N 1
ATOM 502 C CA . PRO A 1 70 ? 10.594 -0.093 -4.853 1.00 71.31 70 PRO A CA 1
ATOM 503 C C . PRO A 1 70 ? 10.461 1.398 -5.227 1.00 71.31 70 PRO A C 1
ATOM 505 O O . PRO A 1 70 ? 9.354 1.887 -5.471 1.00 71.31 70 PRO A O 1
ATOM 508 N N . PRO A 1 71 ? 11.579 2.145 -5.293 1.00 66.19 71 PRO A N 1
ATOM 509 C CA . PRO A 1 71 ? 11.554 3.558 -5.644 1.00 66.19 71 PRO A CA 1
ATOM 510 C C . PRO A 1 71 ? 10.970 3.793 -7.042 1.00 66.19 71 PRO A C 1
ATOM 512 O O . PRO A 1 71 ? 11.218 3.039 -7.979 1.00 66.19 71 PRO A O 1
ATOM 515 N N . ILE A 1 72 ? 10.227 4.892 -7.182 1.00 58.19 72 ILE A N 1
ATOM 516 C CA . ILE A 1 72 ? 9.465 5.230 -8.392 1.00 58.19 72 ILE A CA 1
ATOM 517 C C . ILE A 1 72 ? 10.323 5.601 -9.614 1.00 58.19 72 ILE A C 1
ATOM 519 O O . ILE A 1 72 ? 9.778 5.599 -10.710 1.00 58.19 72 ILE A O 1
ATOM 523 N N . HIS A 1 73 ? 11.617 5.922 -9.469 1.00 51.09 73 HIS A N 1
ATOM 524 C CA . HIS A 1 73 ? 12.553 6.154 -10.584 1.00 51.09 73 HIS A CA 1
ATOM 525 C C . HIS A 1 73 ? 13.994 5.765 -10.203 1.00 51.09 73 HIS A C 1
ATOM 527 O O . HIS A 1 73 ? 14.483 6.149 -9.135 1.00 51.09 73 HIS A O 1
ATOM 533 N N . GLY A 1 74 ? 14.671 5.056 -11.115 1.00 42.41 74 GLY A N 1
ATOM 534 C CA . GLY A 1 74 ? 16.134 4.993 -11.215 1.00 42.41 74 GLY A CA 1
ATOM 535 C C . GLY A 1 74 ? 16.666 6.198 -11.974 1.00 42.41 74 GLY A C 1
ATOM 536 O O . GLY A 1 74 ? 16.029 6.557 -12.988 1.00 42.41 74 GLY A O 1
#

Nearest PDB structures (foldseek):
  2v3b-assembly1_A  TM=9.374E-01  e=1.336E-07  Pseudomonas aeruginosa PAO1
  6tuk-assembly1_B  TM=6.127E-01  e=3.332E+00  Thermobifida fusca YX
  1rl1-assembly1_A  TM=4.563E-01  e=2.375E+00  Homo sapiens
  3w1z-assembly1_C  TM=3.942E-01  e=1.351E+00  Schizosaccharomyces pombe 972h-
  3w1z-assembly1_D  TM=4.701E-01  e=4.417E+00  Schizosaccharomyces pombe 972h-

Radius of gyration: 12.16 Å; Cα contacts (8 Å, |Δi|>4): 143; chains: 1; bounding box: 33×28×27 Å

pLDDT: mean 77.64, std 14.66, range [42.41, 92.94]

InterPro domains:
  IPR041364 Rubredoxin binding domain [PF18113] (2-68)

Mean predicted aligned error: 8.27 Å

Secondary structure (DSSP, 8-state):
-PPP--EEE--TTS-EEEEPPPTT--EEEEEEEETTEEEEEEEETTS-EEEEEEEGGGGGGHHHHHHHSPPS--

Solvent-accessible surface area (backbone atoms only — not comparable to full-atom values): 4296 Å² total; per-residue (Å²): 126,61,70,73,79,68,57,73,53,91,41,93,91,47,39,37,38,41,37,79,51,60,95,84,66,66,61,48,77,47,76,49,73,59,91,85,22,33,40,33,39,30,23,31,89,86,68,49,45,42,20,37,41,21,20,36,75,46,31,72,47,46,70,62,52,60,70,61,28,68,60,82,47,128